Protein AF-A0A1G9VWM7-F1 (afdb_monomer_lite)

Sequence (107 aa):
MCPVNTNRHLREEAESIFSRLGYTVTTDGDEVRAERDWKVVHVTATEELHNPPESASPGAYRCFVTRREHADAVRRRVRKADPEYEWAVIGVDDEADYEVERAPPAI

InterPro domains:
  IPR055540 Protein of unknown function DUF7116 [PF23429] (12-100)

Foldseek 3Di:
DPPDVVLVVLVVLVCVVLVVVVWDWDDDDQWIWTDDPVAIEIEHEDQDPDADDQDDPQAHEYEYGYAQVCQVVVVVRCVVNPHNYFYWYKHDHPPNDIDTDGDDDDD

Radius of gyration: 13.21 Å; chains: 1; bounding box: 27×38×35 Å

Secondary structure (DSSP, 8-state):
-----HHHHHHHHHHHHHHHTTPEEEEETTEEEEEETTEEEEEEE-SS-SS--S---TT-EEEEEEEHHHHHHHHHHHHHH--SSEEEEEEE-SSS-EEEEEPPPP-

pLDDT: mean 77.39, std 14.0, range [35.09, 90.88]

Organism: NCBI:txid996166

Structure (mmCIF, N/CA/C/O backbone):
data_AF-A0A1G9VWM7-F1
#
_entry.id   AF-A0A1G9VWM7-F1
#
loop_
_atom_site.group_PDB
_atom_site.id
_atom_site.type_symbol
_atom_site.label_atom_id
_atom_site.label_alt_id
_atom_site.label_comp_id
_atom_site.label_asym_id
_atom_site.label_entity_id
_atom_site.label_seq_id
_atom_site.pdbx_PDB_ins_code
_atom_site.Cartn_x
_atom_site.Cartn_y
_atom_site.Cartn_z
_atom_site.occupancy
_atom_site.B_iso_or_equiv
_atom_site.auth_seq_id
_atom_site.auth_comp_id
_atom_site.auth_asym_id
_atom_site.auth_atom_id
_atom_site.pdbx_PDB_model_num
ATOM 1 N N . MET A 1 1 ? 5.935 18.451 -23.035 1.00 40.28 1 MET A N 1
ATOM 2 C CA . MET A 1 1 ? 5.398 17.792 -21.830 1.00 40.28 1 MET A CA 1
ATOM 3 C C . MET A 1 1 ? 6.269 18.205 -20.667 1.00 40.28 1 MET A C 1
ATOM 5 O O . MET A 1 1 ? 7.465 17.950 -20.706 1.00 40.28 1 MET A O 1
ATOM 9 N N . CYS A 1 2 ? 5.715 18.944 -19.710 1.00 35.09 2 CYS A N 1
ATOM 10 C CA . CYS A 1 2 ? 6.419 19.228 -18.465 1.00 35.09 2 CYS A CA 1
ATOM 11 C C . CYS A 1 2 ? 6.610 17.892 -17.734 1.00 35.09 2 CYS A C 1
ATOM 13 O O . CYS A 1 2 ? 5.654 17.115 -17.715 1.00 35.09 2 CYS A O 1
ATOM 15 N N . PRO A 1 3 ? 7.786 17.594 -17.159 1.00 40.53 3 PRO A N 1
ATOM 16 C CA . PRO A 1 3 ? 7.910 16.460 -16.265 1.00 40.53 3 PRO A CA 1
ATOM 17 C C . PRO A 1 3 ? 7.081 16.811 -15.032 1.00 40.53 3 PRO A C 1
ATOM 19 O O . PRO A 1 3 ? 7.518 17.545 -14.147 1.00 40.53 3 PRO A O 1
ATOM 22 N N . VAL A 1 4 ? 5.826 16.367 -15.013 1.00 46.41 4 VAL A N 1
ATOM 23 C CA . VAL A 1 4 ? 5.121 16.214 -13.750 1.00 46.41 4 VAL A CA 1
ATOM 24 C C . VAL A 1 4 ? 6.009 15.301 -12.915 1.00 46.41 4 VAL A C 1
ATOM 26 O O . VAL A 1 4 ? 6.511 14.301 -13.423 1.00 46.41 4 VAL A O 1
ATOM 29 N N . ASN A 1 5 ? 6.300 15.681 -11.673 1.00 58.56 5 ASN A N 1
ATOM 30 C CA . ASN A 1 5 ? 6.953 14.768 -10.741 1.00 58.56 5 ASN A CA 1
ATOM 31 C C . ASN A 1 5 ? 6.032 13.548 -10.648 1.00 58.56 5 ASN A C 1
ATOM 33 O O . ASN A 1 5 ? 5.048 13.614 -9.918 1.00 58.56 5 ASN A O 1
ATOM 37 N N . THR A 1 6 ? 6.291 12.473 -11.396 1.00 64.00 6 THR A N 1
ATOM 38 C CA . THR A 1 6 ? 5.378 11.324 -11.484 1.00 64.00 6 THR A CA 1
ATOM 39 C C . THR A 1 6 ? 5.072 10.764 -10.101 1.00 64.00 6 THR A C 1
ATOM 41 O O . THR A 1 6 ? 3.949 10.369 -9.811 1.00 64.00 6 THR A O 1
ATOM 44 N N . ASN A 1 7 ? 6.054 10.825 -9.201 1.00 71.94 7 ASN A N 1
ATOM 45 C CA . ASN A 1 7 ? 5.895 10.421 -7.812 1.00 71.94 7 ASN A CA 1
ATOM 46 C C . ASN A 1 7 ? 4.802 11.228 -7.074 1.00 71.94 7 ASN A C 1
ATOM 48 O O . ASN A 1 7 ? 4.040 10.677 -6.291 1.00 71.94 7 ASN A O 1
ATOM 52 N N . ARG A 1 8 ? 4.642 12.519 -7.394 1.00 76.25 8 ARG A N 1
ATOM 53 C CA . ARG A 1 8 ? 3.553 13.358 -6.871 1.00 76.25 8 ARG A CA 1
ATOM 54 C C . ARG A 1 8 ? 2.185 12.898 -7.369 1.00 76.25 8 ARG A C 1
ATOM 56 O O . ARG A 1 8 ? 1.275 12.798 -6.563 1.00 76.25 8 ARG A O 1
ATOM 63 N N . HIS A 1 9 ? 2.060 12.571 -8.654 1.00 81.19 9 HIS A N 1
ATOM 64 C CA . HIS A 1 9 ? 0.799 12.072 -9.209 1.00 81.19 9 HIS A CA 1
ATOM 65 C C . HIS A 1 9 ? 0.413 10.721 -8.590 1.00 81.19 9 HIS A C 1
ATOM 67 O O . HIS A 1 9 ? -0.708 10.535 -8.135 1.00 81.19 9 HIS A O 1
ATOM 73 N N . LEU A 1 10 ? 1.378 9.803 -8.457 1.00 83.81 10 LEU A N 1
ATOM 74 C CA . LEU A 1 10 ? 1.174 8.525 -7.764 1.00 83.81 10 LEU A CA 1
ATOM 75 C C . LEU A 1 10 ? 0.746 8.712 -6.299 1.00 83.81 10 LEU A C 1
ATOM 77 O O . LEU A 1 10 ? -0.024 7.907 -5.779 1.00 83.81 10 LEU A O 1
ATOM 81 N N . ARG A 1 11 ? 1.229 9.765 -5.628 1.00 83.25 11 ARG A N 1
ATOM 82 C CA . ARG A 1 11 ? 0.795 10.118 -4.270 1.00 83.25 11 ARG A CA 1
ATOM 83 C C . ARG A 1 11 ? -0.631 10.642 -4.236 1.00 83.25 11 ARG A C 1
ATOM 85 O O . ARG A 1 11 ? -1.389 10.189 -3.393 1.00 83.25 11 ARG A O 1
ATOM 92 N N . GLU A 1 12 ? -0.997 11.550 -5.132 1.00 85.19 12 GLU A N 1
ATOM 93 C CA . GLU A 1 12 ? -2.365 12.081 -5.226 1.00 85.19 12 GLU A CA 1
ATOM 94 C C . GLU A 1 12 ? -3.373 10.950 -5.500 1.00 85.19 12 GLU A C 1
ATOM 96 O O . GLU A 1 12 ? -4.409 10.852 -4.837 1.00 85.19 12 GLU A O 1
ATOM 101 N N . GLU A 1 13 ? -3.021 10.018 -6.389 1.00 86.88 13 GLU A N 1
ATOM 102 C CA . GLU A 1 13 ? -3.812 8.812 -6.643 1.00 86.88 13 GLU A CA 1
ATOM 103 C C . GLU A 1 13 ? -3.896 7.907 -5.409 1.00 86.88 13 GLU A C 1
ATOM 105 O O . GLU A 1 13 ? -4.976 7.432 -5.050 1.00 86.88 13 GLU A O 1
ATOM 110 N N . ALA A 1 14 ? -2.783 7.706 -4.700 1.00 86.06 14 ALA A N 1
ATOM 111 C CA . ALA A 1 14 ? -2.782 6.957 -3.451 1.00 86.06 14 ALA A CA 1
ATOM 112 C C . ALA A 1 14 ? -3.694 7.604 -2.396 1.00 86.06 14 ALA A C 1
ATOM 114 O O . ALA A 1 14 ? -4.540 6.926 -1.811 1.00 86.06 14 ALA A O 1
ATOM 115 N N . GLU A 1 15 ? -3.566 8.913 -2.177 1.00 87.31 15 GLU A N 1
ATOM 116 C CA . GLU A 1 15 ? -4.409 9.686 -1.262 1.00 87.31 15 GLU A CA 1
ATOM 117 C C . GLU A 1 15 ? -5.891 9.525 -1.626 1.00 87.31 15 GLU A C 1
ATOM 119 O O . GLU A 1 15 ? -6.712 9.235 -0.752 1.00 87.31 15 GLU A O 1
ATOM 124 N N . SER A 1 16 ? -6.230 9.613 -2.915 1.00 87.25 16 SER A N 1
ATOM 125 C CA . SER A 1 16 ? -7.586 9.421 -3.438 1.00 87.25 16 SER A CA 1
ATOM 126 C C . SER A 1 16 ? -8.125 8.010 -3.169 1.00 87.25 16 SER A C 1
ATOM 128 O O . SER A 1 16 ? -9.232 7.858 -2.641 1.00 87.25 16 SER A O 1
ATOM 130 N N . ILE A 1 17 ? -7.343 6.967 -3.461 1.00 87.44 17 ILE A N 1
ATOM 131 C CA . ILE A 1 17 ? -7.725 5.565 -3.234 1.00 87.44 17 ILE A CA 1
ATOM 132 C C . ILE A 1 17 ? -7.971 5.307 -1.745 1.00 87.44 17 ILE A C 1
ATOM 134 O O . ILE A 1 17 ? -9.036 4.811 -1.373 1.00 87.44 17 ILE A O 1
ATOM 138 N N . PHE A 1 18 ? -7.030 5.672 -0.874 1.00 88.31 18 PHE A N 1
ATOM 139 C CA . PHE A 1 18 ? -7.163 5.431 0.565 1.00 88.31 18 PHE A CA 1
ATOM 140 C C . PHE A 1 18 ? -8.285 6.264 1.195 1.00 88.31 18 PHE A C 1
ATOM 142 O O . PHE A 1 18 ? -9.049 5.728 2.003 1.00 88.31 18 PHE A O 1
ATOM 149 N N . SER A 1 19 ? -8.472 7.514 0.764 1.00 86.88 19 SER A N 1
ATOM 150 C CA . SER A 1 19 ? -9.611 8.337 1.197 1.00 86.88 19 SER A CA 1
ATOM 151 C C . SER A 1 19 ? -10.948 7.706 0.796 1.00 86.88 19 SER A C 1
ATOM 153 O O . SER A 1 19 ? -11.862 7.618 1.616 1.00 86.88 19 SER A O 1
ATOM 155 N N . ARG A 1 20 ? -11.065 7.184 -0.436 1.00 86.25 20 ARG A N 1
ATOM 156 C CA . ARG A 1 20 ? -12.268 6.464 -0.910 1.00 86.25 20 ARG A CA 1
ATOM 157 C C . ARG A 1 20 ? -12.529 5.175 -0.131 1.00 86.25 20 ARG A C 1
ATOM 159 O O . ARG A 1 20 ? -13.683 4.799 0.057 1.00 86.25 20 ARG A O 1
ATOM 166 N N . LEU A 1 21 ? -11.476 4.511 0.342 1.00 86.81 21 LEU A N 1
ATOM 167 C CA . LEU A 1 21 ? -11.567 3.323 1.196 1.00 86.81 21 LEU A CA 1
ATOM 168 C C . LEU A 1 21 ? -11.892 3.655 2.668 1.00 86.81 21 LEU A C 1
ATOM 170 O O . LEU A 1 21 ? -12.044 2.736 3.479 1.00 86.81 21 LEU A O 1
ATOM 174 N N . GLY A 1 22 ? -12.020 4.940 3.017 1.00 87.00 22 GLY A N 1
ATOM 175 C CA . GLY A 1 22 ? -12.368 5.406 4.359 1.00 87.00 22 GLY A CA 1
ATOM 176 C C . GLY A 1 22 ? -11.187 5.458 5.328 1.00 87.00 22 GLY A C 1
ATOM 177 O O . GLY A 1 22 ? -11.389 5.308 6.533 1.00 87.00 22 GLY A O 1
ATOM 178 N N . TYR A 1 23 ? -9.966 5.614 4.815 1.00 89.12 23 TYR A N 1
ATOM 179 C CA . TYR A 1 23 ? -8.786 5.895 5.630 1.00 89.12 23 TYR A CA 1
ATOM 180 C C . TYR A 1 23 ? -8.582 7.403 5.774 1.00 89.12 23 TYR A C 1
ATOM 182 O O . TYR A 1 23 ? -8.802 8.167 4.833 1.00 89.12 23 TYR A O 1
ATOM 190 N N . THR A 1 24 ? -8.090 7.818 6.936 1.00 89.62 24 THR A N 1
ATOM 191 C CA . THR A 1 24 ? -7.528 9.152 7.138 1.00 89.62 24 THR A CA 1
ATOM 192 C C . THR A 1 24 ? -6.101 9.145 6.618 1.00 89.62 24 THR A C 1
ATOM 194 O O . THR A 1 24 ? -5.257 8.411 7.132 1.00 89.62 24 THR A O 1
ATOM 197 N N . VAL A 1 25 ? -5.831 9.935 5.582 1.00 89.00 25 VAL A N 1
ATOM 198 C CA . VAL A 1 25 ? -4.507 9.998 4.963 1.00 89.00 25 VAL A CA 1
ATOM 199 C C . VAL A 1 25 ? -3.734 11.196 5.504 1.00 89.00 25 VAL A C 1
ATOM 201 O O . VAL A 1 25 ? -4.245 12.313 5.550 1.00 89.00 25 VAL A O 1
ATOM 204 N N . THR A 1 26 ? -2.500 10.952 5.926 1.00 85.88 26 THR A N 1
ATOM 205 C CA . THR A 1 26 ? -1.526 11.972 6.317 1.00 85.88 26 THR A CA 1
ATOM 206 C C . THR A 1 26 ? -0.279 11.810 5.468 1.00 85.88 26 THR A C 1
ATOM 208 O O . THR A 1 26 ? 0.139 10.691 5.173 1.00 85.88 26 THR A O 1
ATOM 211 N N . THR A 1 27 ? 0.311 12.926 5.063 1.00 78.25 27 THR A N 1
ATOM 212 C CA . THR A 1 27 ? 1.445 12.926 4.144 1.00 78.25 27 THR A CA 1
ATOM 213 C C . THR A 1 27 ? 2.597 13.677 4.796 1.00 78.25 27 THR A C 1
ATOM 215 O O . THR A 1 27 ? 2.458 14.859 5.111 1.00 78.25 27 THR A O 1
ATOM 218 N N . ASP A 1 28 ? 3.718 12.989 5.011 1.00 70.56 28 ASP A N 1
ATOM 219 C CA . ASP A 1 28 ? 4.938 13.541 5.607 1.00 70.56 28 ASP A CA 1
ATOM 220 C C . ASP A 1 28 ? 6.103 13.354 4.629 1.00 70.56 28 ASP A C 1
ATOM 222 O O . ASP A 1 28 ? 6.549 12.240 4.354 1.00 70.56 28 ASP A O 1
ATOM 226 N N . GLY A 1 29 ? 6.559 14.454 4.025 1.00 70.00 29 GLY A N 1
ATOM 227 C CA . GLY A 1 29 ? 7.599 14.400 2.997 1.00 70.00 29 GLY A CA 1
ATOM 228 C C . GLY A 1 29 ? 7.173 13.548 1.797 1.00 70.00 29 GLY A C 1
ATOM 229 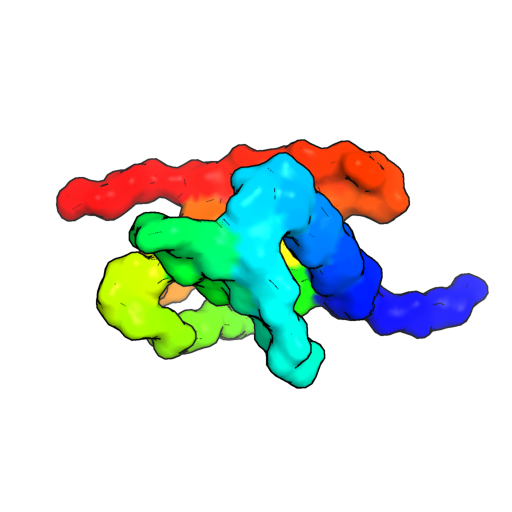O O . GLY A 1 29 ? 6.242 13.933 1.085 1.00 70.00 29 GLY A O 1
ATOM 230 N N . ASP A 1 30 ? 7.868 12.429 1.574 1.00 64.31 30 ASP A N 1
ATOM 231 C CA . ASP A 1 30 ? 7.615 11.431 0.520 1.00 64.31 30 ASP A CA 1
ATOM 232 C C . ASP A 1 30 ? 6.852 10.190 1.007 1.00 64.31 30 ASP A C 1
ATOM 234 O O . ASP A 1 30 ? 6.474 9.340 0.197 1.00 64.31 30 ASP A O 1
ATOM 238 N N . GLU A 1 31 ? 6.587 10.083 2.309 1.00 66.88 31 GLU A N 1
ATOM 239 C CA . GLU A 1 31 ? 5.811 8.986 2.874 1.00 66.88 31 GLU A CA 1
ATOM 240 C C . GLU A 1 31 ? 4.344 9.388 3.044 1.00 66.88 31 GLU A C 1
ATOM 242 O O . GLU A 1 31 ? 4.003 10.455 3.559 1.00 66.88 31 GLU A O 1
ATOM 247 N N . VAL A 1 32 ? 3.454 8.498 2.609 1.00 83.19 32 VAL A N 1
ATOM 248 C CA . VAL A 1 32 ? 2.011 8.633 2.803 1.00 83.19 32 VAL A CA 1
ATOM 249 C C . VAL A 1 32 ? 1.588 7.611 3.853 1.00 83.19 32 VAL A C 1
ATOM 251 O O . VAL A 1 32 ? 2.011 6.455 3.822 1.00 83.19 32 VAL A O 1
ATOM 254 N N . ARG A 1 33 ? 0.759 8.018 4.808 1.00 86.56 33 ARG A N 1
ATOM 255 C CA . ARG A 1 33 ? 0.280 7.169 5.897 1.00 86.56 33 ARG A CA 1
ATOM 256 C C . ARG A 1 33 ? -1.238 7.185 5.923 1.00 86.56 33 ARG A C 1
ATOM 258 O O . ARG A 1 33 ? -1.849 8.232 6.108 1.00 86.56 33 ARG A O 1
ATOM 265 N N . ALA A 1 34 ? -1.840 6.020 5.724 1.00 87.62 34 ALA A N 1
ATOM 266 C CA . ALA A 1 34 ? -3.283 5.844 5.728 1.00 87.62 34 ALA A CA 1
ATOM 267 C C . ALA A 1 34 ? -3.705 5.117 7.008 1.00 87.62 34 ALA A C 1
ATOM 269 O O . ALA A 1 34 ? -3.343 3.960 7.232 1.00 87.62 34 ALA A O 1
ATOM 270 N N . GLU A 1 35 ? -4.481 5.787 7.849 1.00 84.62 35 GLU A N 1
ATOM 271 C CA . GLU A 1 35 ? -4.896 5.295 9.160 1.00 84.62 35 GLU A CA 1
ATOM 272 C C . GLU A 1 35 ? -6.399 5.027 9.200 1.00 84.62 35 GLU A C 1
ATOM 274 O O . GLU A 1 35 ? -7.215 5.799 8.696 1.00 84.62 35 GLU A O 1
ATOM 279 N N . ARG A 1 36 ? -6.777 3.908 9.809 1.00 83.81 36 ARG A N 1
ATOM 280 C CA . ARG A 1 36 ? -8.159 3.551 10.127 1.00 83.81 36 ARG A CA 1
ATOM 281 C C . ARG A 1 36 ? -8.168 2.876 11.493 1.00 83.81 36 ARG A C 1
ATOM 283 O O . ARG A 1 36 ? -7.163 2.282 11.864 1.00 83.81 36 ARG A O 1
ATOM 290 N N . ASP A 1 37 ? -9.298 2.908 12.201 1.00 75.06 37 ASP A N 1
ATOM 291 C CA . ASP A 1 37 ? -9.441 2.510 13.620 1.00 75.06 37 ASP A CA 1
ATOM 292 C C . ASP A 1 37 ? -8.748 1.202 14.055 1.00 75.06 37 ASP A C 1
ATOM 294 O O . ASP A 1 37 ? -8.458 1.011 15.229 1.00 75.06 37 ASP A O 1
ATOM 298 N N . TRP A 1 38 ? -8.478 0.282 13.133 1.00 72.50 38 TRP A N 1
ATOM 299 C CA . TRP A 1 38 ? -7.869 -1.017 13.406 1.00 72.50 38 TRP A CA 1
ATOM 300 C C . TRP A 1 38 ? -6.519 -1.234 12.699 1.00 72.50 38 TRP A C 1
ATOM 302 O O . TRP A 1 38 ? -5.870 -2.242 12.977 1.00 72.50 38 TRP A O 1
ATOM 312 N N . LYS A 1 39 ? -6.088 -0.346 11.783 1.00 81.81 39 LYS A N 1
ATOM 313 C CA . LYS A 1 39 ? -4.882 -0.522 10.950 1.00 81.81 39 LYS A CA 1
ATOM 314 C C . LYS A 1 39 ? -4.248 0.786 10.481 1.00 81.81 39 LYS A C 1
ATOM 316 O O . LYS A 1 39 ? -4.932 1.688 10.005 1.00 81.81 39 LYS A O 1
ATOM 321 N N . VAL A 1 40 ? -2.917 0.797 10.475 1.00 85.25 40 VAL A N 1
ATOM 322 C CA . VAL A 1 40 ? -2.088 1.812 9.813 1.00 85.25 40 VAL A CA 1
ATOM 323 C C . VAL A 1 40 ? -1.414 1.178 8.599 1.00 85.25 40 VAL A C 1
ATOM 325 O O . VAL A 1 40 ? -0.754 0.144 8.724 1.00 85.25 40 VAL A O 1
ATOM 328 N N . VAL A 1 41 ? -1.587 1.793 7.430 1.00 87.44 41 VAL A N 1
ATOM 329 C CA . VAL A 1 41 ? -0.952 1.395 6.172 1.00 87.44 41 VAL A CA 1
ATOM 330 C C . VAL A 1 41 ? 0.084 2.447 5.788 1.00 87.44 41 VAL A C 1
ATOM 332 O O . VAL A 1 41 ? -0.244 3.615 5.583 1.00 87.44 41 VAL A O 1
ATOM 335 N N . HIS A 1 42 ? 1.340 2.029 5.680 1.00 87.88 42 HIS A N 1
ATOM 336 C CA . HIS A 1 42 ? 2.421 2.839 5.133 1.00 87.88 42 HIS A CA 1
ATOM 337 C C . HIS A 1 42 ? 2.379 2.753 3.614 1.00 87.88 42 HIS A C 1
ATOM 339 O O . HIS A 1 42 ? 2.406 1.662 3.051 1.00 87.88 42 HIS A O 1
ATOM 345 N N . VAL A 1 43 ? 2.314 3.884 2.935 1.00 87.81 43 VAL A N 1
ATOM 346 C CA . VAL A 1 43 ? 2.140 3.946 1.490 1.00 87.81 43 VAL A CA 1
ATOM 347 C C . VAL A 1 43 ? 3.396 4.527 0.856 1.00 87.81 43 VAL A C 1
ATOM 349 O O . VAL A 1 43 ? 3.873 5.598 1.230 1.00 87.81 43 VAL A O 1
ATOM 352 N N . THR A 1 44 ? 3.946 3.789 -0.103 1.00 87.44 44 THR A N 1
ATOM 353 C CA . THR A 1 44 ? 5.140 4.163 -0.858 1.00 87.44 44 THR A CA 1
ATOM 354 C C . THR A 1 44 ? 4.752 4.328 -2.319 1.00 87.44 44 THR A C 1
ATOM 356 O O . THR A 1 44 ? 4.496 3.343 -3.012 1.00 87.44 44 THR A O 1
ATOM 359 N N . ALA A 1 45 ? 4.707 5.574 -2.782 1.00 86.25 45 ALA A N 1
ATOM 360 C CA . ALA A 1 45 ? 4.520 5.898 -4.188 1.00 86.25 45 ALA A CA 1
ATOM 361 C C . ALA A 1 45 ? 5.876 5.850 -4.906 1.00 86.25 45 ALA A C 1
ATOM 363 O O . ALA A 1 45 ? 6.816 6.548 -4.524 1.00 86.25 45 ALA A O 1
ATOM 364 N N . THR A 1 46 ? 6.023 4.999 -5.920 1.00 82.88 46 THR A N 1
ATOM 365 C CA . THR A 1 46 ? 7.264 4.949 -6.706 1.00 82.88 46 THR A CA 1
ATOM 366 C C . THR A 1 46 ? 7.042 4.420 -8.117 1.00 82.88 46 THR A C 1
ATOM 368 O O . THR A 1 46 ? 6.267 3.491 -8.330 1.00 82.88 46 THR A O 1
ATOM 371 N N . GLU A 1 47 ? 7.755 4.985 -9.091 1.00 78.19 47 GLU A N 1
ATOM 372 C CA . GLU A 1 47 ? 7.830 4.423 -10.445 1.00 78.19 47 GLU A CA 1
ATOM 373 C C . GLU A 1 47 ? 8.732 3.192 -10.484 1.00 78.19 47 GLU A C 1
ATOM 375 O O . GLU A 1 47 ? 8.428 2.232 -11.183 1.00 78.19 47 GLU A O 1
ATOM 380 N N . GLU A 1 48 ? 9.818 3.196 -9.714 1.00 75.94 48 GLU A N 1
ATOM 381 C CA . GLU A 1 48 ? 10.774 2.100 -9.672 1.00 75.94 48 GLU A CA 1
ATOM 382 C C . GLU A 1 48 ? 11.107 1.760 -8.221 1.00 75.94 48 GLU A C 1
ATOM 384 O O . GLU A 1 48 ? 11.549 2.599 -7.432 1.00 75.94 48 GLU A O 1
ATOM 389 N N . LEU A 1 49 ? 10.875 0.504 -7.842 1.00 78.94 49 LEU A N 1
ATOM 390 C CA . LEU A 1 49 ? 11.282 0.012 -6.537 1.00 78.94 49 LEU A CA 1
ATOM 391 C C . LEU A 1 49 ? 12.667 -0.619 -6.658 1.00 78.94 49 LEU A C 1
ATOM 393 O O . LEU A 1 49 ? 12.808 -1.742 -7.147 1.00 78.94 49 LEU A O 1
ATOM 397 N N . HIS A 1 50 ? 13.689 0.089 -6.175 1.00 74.81 50 HIS A N 1
ATOM 398 C CA . HIS A 1 50 ? 15.001 -0.512 -5.977 1.00 74.81 50 HIS A CA 1
ATOM 399 C C . HIS A 1 50 ? 14.933 -1.445 -4.773 1.00 74.81 50 HIS A C 1
ATOM 401 O O . HIS A 1 50 ? 14.671 -2.620 -4.959 1.00 74.81 50 HIS A O 1
ATOM 407 N N . ASN A 1 51 ? 15.077 -0.982 -3.537 1.00 76.19 51 ASN A N 1
ATOM 408 C CA . ASN A 1 51 ? 14.928 -1.868 -2.381 1.00 76.19 51 ASN A CA 1
ATOM 409 C C . ASN A 1 51 ? 13.648 -1.526 -1.612 1.00 76.19 51 ASN A C 1
ATOM 411 O O . ASN A 1 51 ? 13.416 -0.345 -1.348 1.00 76.19 51 ASN A O 1
ATOM 415 N N . PRO A 1 52 ? 12.809 -2.523 -1.272 1.00 78.50 52 PRO A N 1
ATOM 416 C CA . PRO A 1 52 ? 11.711 -2.290 -0.351 1.00 78.50 52 PRO A CA 1
ATOM 417 C C . PRO A 1 52 ? 12.280 -1.829 0.997 1.00 78.50 52 PRO A C 1
ATOM 419 O O . PRO A 1 52 ? 13.330 -2.328 1.407 1.00 78.50 52 PRO A O 1
ATOM 422 N N . PRO A 1 53 ? 11.632 -0.873 1.678 1.00 76.31 53 PRO A N 1
ATOM 423 C CA . PRO A 1 53 ? 12.125 -0.394 2.961 1.00 76.31 53 PRO A CA 1
ATOM 424 C C . PRO A 1 53 ? 12.151 -1.537 3.979 1.00 76.31 53 PRO A C 1
ATOM 426 O O . PRO A 1 53 ? 11.196 -2.309 4.051 1.00 76.31 53 PRO A O 1
ATOM 429 N N . GLU A 1 54 ? 13.217 -1.629 4.773 1.00 67.44 54 GLU A N 1
ATOM 430 C CA . GLU A 1 54 ? 13.387 -2.696 5.773 1.00 67.44 54 GLU A CA 1
ATOM 431 C C . GLU A 1 54 ? 12.461 -2.516 6.982 1.00 67.44 54 GLU A C 1
ATOM 433 O O . GLU A 1 54 ? 12.051 -3.489 7.603 1.00 67.44 54 GLU A O 1
ATOM 438 N N . SER A 1 55 ? 12.095 -1.272 7.305 1.00 58.31 55 SER A N 1
ATOM 439 C CA . SER A 1 55 ? 11.339 -0.959 8.515 1.00 58.31 55 SER A CA 1
ATOM 440 C C . SER A 1 55 ? 9.877 -0.652 8.211 1.00 58.31 55 SER A C 1
ATOM 442 O O . SER A 1 55 ? 9.524 0.381 7.633 1.00 58.31 55 SER A O 1
ATOM 444 N N . ALA A 1 56 ? 9.023 -1.560 8.656 1.00 57.69 56 ALA A N 1
ATOM 445 C CA . ALA A 1 56 ? 7.727 -1.237 9.217 1.00 57.69 56 ALA A CA 1
ATOM 446 C C . ALA A 1 56 ? 7.646 -2.037 10.529 1.00 57.69 56 ALA A C 1
ATOM 448 O O . ALA A 1 56 ? 8.192 -3.138 10.599 1.00 57.69 56 ALA A O 1
ATOM 449 N N . SER A 1 57 ? 7.067 -1.486 11.600 1.00 57.12 57 SER A N 1
ATOM 450 C CA . SER A 1 57 ? 6.946 -2.224 12.868 1.00 57.12 57 SER A CA 1
ATOM 451 C C . SER A 1 57 ? 6.327 -3.613 12.626 1.00 57.12 57 SER A C 1
ATOM 453 O O . SER A 1 57 ? 5.474 -3.722 11.747 1.00 57.12 57 SER A O 1
ATOM 455 N N . PRO A 1 58 ? 6.706 -4.670 13.367 1.00 55.59 58 PRO A N 1
ATOM 456 C CA . PRO A 1 58 ? 6.109 -5.995 13.193 1.00 55.59 58 PRO A CA 1
ATOM 457 C C . PRO A 1 58 ? 4.572 -5.916 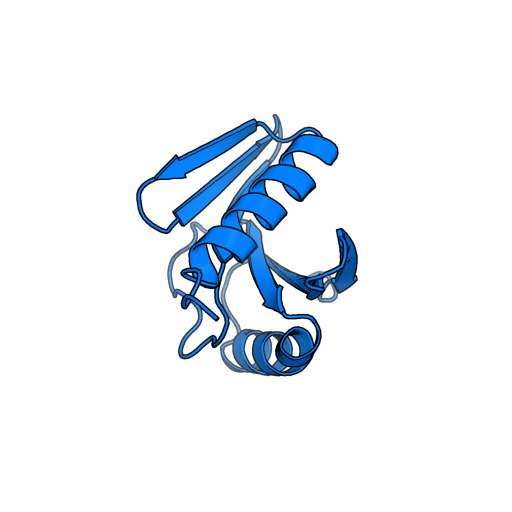13.199 1.00 55.59 58 PRO A C 1
ATOM 459 O O . PRO A 1 58 ? 3.992 -5.312 14.102 1.00 55.59 58 PRO A O 1
ATOM 462 N N . GLY A 1 59 ? 3.917 -6.471 12.172 1.00 61.50 59 GLY A N 1
ATOM 463 C CA . GLY A 1 59 ? 2.461 -6.359 11.975 1.00 61.50 59 GLY A CA 1
ATOM 464 C C . GLY A 1 59 ? 1.981 -5.087 11.255 1.00 61.50 59 GLY A C 1
ATOM 465 O O . GLY A 1 59 ? 0.776 -4.851 11.160 1.00 61.50 59 GLY A O 1
ATOM 466 N N . ALA A 1 60 ? 2.893 -4.258 10.745 1.00 76.44 60 ALA A N 1
ATOM 467 C CA . ALA A 1 60 ? 2.551 -3.127 9.895 1.00 76.44 60 ALA A CA 1
ATOM 468 C C . ALA A 1 60 ? 2.120 -3.577 8.492 1.00 76.44 60 ALA A C 1
ATOM 470 O O . ALA A 1 60 ? 2.567 -4.598 7.968 1.00 76.44 60 ALA A O 1
ATOM 471 N N . TYR A 1 61 ? 1.268 -2.763 7.872 1.00 86.19 61 TYR A N 1
ATOM 472 C CA . TYR A 1 61 ? 0.814 -2.945 6.499 1.00 86.19 61 TYR A CA 1
ATOM 473 C C . TYR A 1 61 ? 1.537 -1.954 5.599 1.00 86.19 61 TYR A C 1
ATOM 475 O O . TYR A 1 61 ? 1.575 -0.761 5.911 1.00 86.19 61 TYR A O 1
ATOM 483 N N . ARG A 1 62 ? 2.077 -2.412 4.469 1.00 88.12 62 ARG A N 1
ATOM 484 C CA . ARG A 1 62 ? 2.702 -1.539 3.471 1.00 88.12 62 ARG A CA 1
ATOM 485 C C . ARG A 1 62 ? 2.034 -1.672 2.109 1.00 88.12 62 ARG A C 1
ATOM 487 O O . ARG A 1 62 ? 1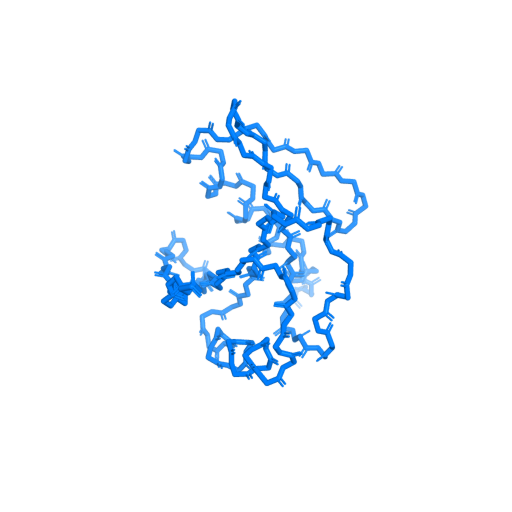.789 -2.767 1.620 1.00 88.12 62 ARG A O 1
ATOM 494 N N . CYS A 1 63 ? 1.733 -0.550 1.477 1.00 89.69 63 CYS A N 1
ATOM 495 C CA . CYS A 1 63 ? 1.173 -0.515 0.137 1.00 89.69 63 CYS A CA 1
ATOM 496 C C . CYS A 1 63 ? 2.129 0.213 -0.800 1.00 89.69 63 CYS A C 1
ATOM 498 O O . CYS A 1 63 ? 2.515 1.349 -0.535 1.00 89.69 63 CYS A O 1
ATOM 500 N N . PHE A 1 64 ? 2.494 -0.428 -1.903 1.00 89.62 64 PHE A N 1
ATOM 501 C CA . PHE A 1 64 ? 3.289 0.192 -2.954 1.00 89.62 64 PHE A CA 1
ATOM 502 C C . PHE A 1 64 ? 2.355 0.652 -4.064 1.00 89.62 64 PHE A C 1
ATOM 504 O O . PHE A 1 64 ? 1.657 -0.168 -4.656 1.00 89.62 64 PHE A O 1
ATOM 511 N N . VAL A 1 65 ? 2.324 1.953 -4.332 1.00 88.62 65 VAL A N 1
ATOM 512 C CA . VAL A 1 65 ? 1.537 2.527 -5.426 1.00 88.62 65 VAL A CA 1
ATOM 513 C C . VAL A 1 65 ? 2.495 2.870 -6.554 1.00 88.62 65 VAL A C 1
ATOM 515 O O . VAL A 1 65 ? 3.488 3.572 -6.358 1.00 88.62 65 VAL A O 1
ATOM 518 N N . THR A 1 66 ? 2.231 2.320 -7.728 1.00 88.62 66 THR A N 1
ATOM 519 C CA . THR A 1 66 ? 3.092 2.451 -8.901 1.00 88.62 66 THR A CA 1
ATOM 520 C C . THR A 1 66 ? 2.246 2.486 -10.165 1.00 88.62 66 THR A C 1
ATOM 522 O O . THR A 1 66 ? 1.035 2.270 -10.109 1.00 88.62 66 THR A O 1
ATOM 525 N N . ARG A 1 67 ? 2.871 2.751 -11.311 1.00 87.00 67 ARG A N 1
ATOM 526 C CA . ARG A 1 67 ? 2.176 2.647 -12.593 1.00 87.00 67 ARG A CA 1
ATOM 527 C C . ARG A 1 67 ? 1.810 1.202 -12.895 1.00 87.00 67 ARG A C 1
ATOM 529 O O . ARG A 1 67 ? 2.552 0.286 -12.526 1.00 87.00 67 ARG A O 1
ATOM 536 N N . ARG A 1 68 ? 0.690 0.978 -13.577 1.00 87.19 68 ARG A N 1
ATOM 537 C CA . ARG A 1 68 ? 0.209 -0.376 -13.877 1.00 87.19 68 ARG A CA 1
ATOM 538 C C . ARG A 1 68 ? 1.241 -1.222 -14.605 1.00 87.19 68 ARG A C 1
ATOM 540 O O . ARG A 1 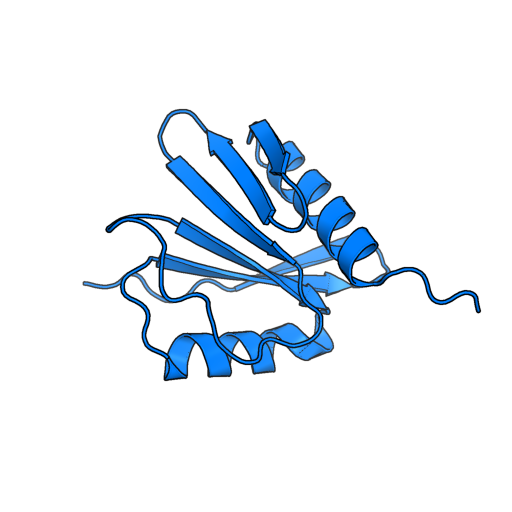68 ? 1.448 -2.370 -14.218 1.00 87.19 68 ARG A O 1
ATOM 547 N N . GLU A 1 69 ? 1.963 -0.652 -15.566 1.00 86.00 69 GLU A N 1
ATOM 548 C CA . GLU A 1 69 ? 3.025 -1.358 -16.289 1.00 86.00 69 GLU A CA 1
ATOM 549 C C . GLU A 1 69 ? 4.185 -1.821 -15.384 1.00 86.00 69 GLU A C 1
ATOM 551 O O . GLU A 1 69 ? 4.913 -2.754 -15.727 1.00 86.00 69 GLU A O 1
ATOM 556 N N . HIS A 1 70 ? 4.359 -1.202 -14.213 1.00 87.94 70 HIS A N 1
ATOM 557 C CA . HIS A 1 70 ? 5.442 -1.490 -13.270 1.00 87.94 70 HIS A CA 1
ATOM 558 C C . HIS A 1 70 ? 5.000 -2.333 -12.067 1.00 87.94 70 HIS A C 1
ATOM 560 O O . HIS A 1 70 ? 5.859 -2.877 -11.364 1.00 87.94 70 HIS A O 1
ATOM 566 N N . ALA A 1 71 ? 3.693 -2.505 -11.842 1.00 89.44 71 ALA A N 1
ATOM 567 C CA . ALA A 1 71 ? 3.143 -3.241 -10.699 1.00 89.44 71 ALA A CA 1
ATOM 568 C C . ALA A 1 71 ? 3.745 -4.648 -10.564 1.00 89.44 71 ALA A C 1
ATOM 570 O O . ALA A 1 71 ? 4.177 -5.057 -9.484 1.00 89.44 71 ALA A O 1
ATOM 571 N N . ASP A 1 72 ? 3.887 -5.347 -11.686 1.00 89.56 72 ASP A N 1
ATOM 572 C CA . ASP A 1 72 ? 4.459 -6.689 -11.749 1.00 89.56 72 ASP A CA 1
ATOM 573 C C . ASP A 1 72 ? 5.946 -6.729 -11.363 1.00 89.56 72 ASP A C 1
ATOM 575 O O . ASP A 1 72 ? 6.414 -7.640 -10.669 1.00 89.56 72 ASP A O 1
ATOM 579 N N . ALA A 1 73 ? 6.715 -5.725 -11.790 1.00 90.06 73 ALA A N 1
ATOM 580 C CA . ALA A 1 73 ? 8.126 -5.607 -11.441 1.00 90.06 73 ALA A CA 1
ATOM 581 C C . ALA A 1 73 ? 8.300 -5.316 -9.944 1.00 90.06 73 ALA A C 1
ATOM 583 O O . ALA A 1 73 ? 9.106 -5.978 -9.279 1.00 90.06 73 ALA A O 1
ATOM 584 N N . VAL A 1 74 ? 7.497 -4.395 -9.406 1.00 90.06 74 VAL A N 1
ATOM 585 C CA . VAL A 1 74 ? 7.470 -4.056 -7.978 1.00 90.06 74 VAL A CA 1
ATOM 586 C C . VAL A 1 74 ? 7.087 -5.280 -7.149 1.00 90.06 74 VAL A C 1
ATOM 588 O O . VAL A 1 74 ? 7.827 -5.653 -6.238 1.00 90.06 74 VAL A O 1
ATOM 591 N N . ARG A 1 75 ? 6.011 -5.986 -7.512 1.00 89.94 75 ARG A N 1
ATOM 592 C CA . ARG A 1 75 ? 5.565 -7.218 -6.843 1.00 89.94 75 ARG A CA 1
ATOM 593 C C . ARG A 1 75 ? 6.674 -8.265 -6.773 1.00 89.94 75 ARG A C 1
ATOM 595 O O . ARG A 1 75 ? 6.935 -8.816 -5.702 1.00 89.94 75 ARG A O 1
ATOM 602 N N . ARG A 1 76 ? 7.358 -8.539 -7.891 1.00 90.88 76 ARG A N 1
ATOM 603 C CA . ARG A 1 76 ? 8.491 -9.484 -7.916 1.00 90.88 76 ARG A CA 1
ATOM 604 C C . ARG A 1 76 ? 9.624 -9.036 -6.996 1.00 90.88 76 ARG A C 1
ATOM 606 O O . ARG A 1 76 ? 10.236 -9.878 -6.341 1.00 90.88 76 ARG A O 1
ATOM 613 N N . ARG A 1 77 ? 9.906 -7.732 -6.938 1.00 90.12 77 ARG A N 1
ATOM 614 C CA . ARG A 1 77 ? 10.981 -7.168 -6.114 1.00 90.12 77 ARG A CA 1
ATOM 615 C C . ARG A 1 77 ? 10.684 -7.281 -4.624 1.00 90.12 77 ARG A C 1
ATOM 617 O O . ARG A 1 77 ? 11.549 -7.758 -3.895 1.00 90.12 77 ARG A O 1
ATOM 624 N N . VAL A 1 78 ? 9.479 -6.902 -4.195 1.00 89.69 78 VAL A N 1
ATOM 625 C CA . VAL A 1 78 ? 9.050 -7.015 -2.791 1.00 89.69 78 VAL A CA 1
ATOM 626 C C . VAL A 1 78 ? 9.045 -8.478 -2.364 1.00 89.69 78 VAL A C 1
ATOM 628 O O . VAL A 1 78 ? 9.644 -8.824 -1.354 1.00 89.69 78 VAL A O 1
ATOM 631 N N . ARG A 1 79 ? 8.479 -9.367 -3.189 1.00 89.38 79 ARG A N 1
ATOM 632 C CA . ARG A 1 79 ? 8.462 -10.808 -2.906 1.00 89.38 79 ARG A CA 1
ATOM 633 C C . ARG A 1 79 ? 9.860 -11.408 -2.773 1.00 89.38 79 ARG A C 1
ATOM 635 O O . ARG A 1 79 ? 10.064 -12.282 -1.946 1.00 89.38 79 ARG A O 1
ATOM 642 N N . LYS A 1 80 ? 10.815 -10.963 -3.593 1.00 90.00 80 LYS A N 1
ATOM 643 C CA . LYS A 1 80 ? 12.208 -11.425 -3.519 1.00 9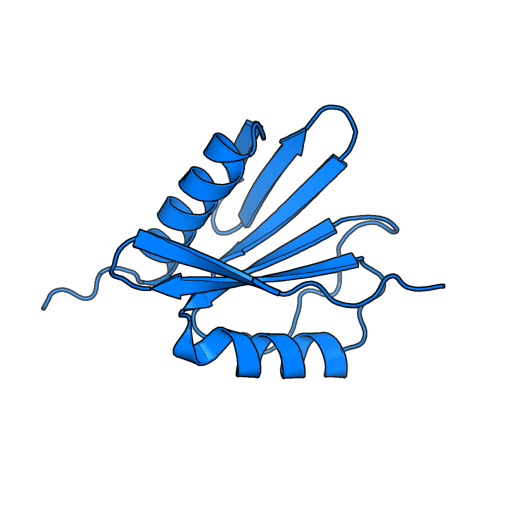0.00 80 LYS A CA 1
ATOM 644 C C . LYS A 1 80 ? 12.916 -10.944 -2.249 1.00 90.00 80 LYS A C 1
ATOM 646 O O . LYS A 1 80 ? 13.832 -11.618 -1.795 1.00 90.00 80 LYS A O 1
ATOM 651 N N . ALA A 1 81 ? 12.542 -9.774 -1.737 1.00 87.81 81 ALA A N 1
ATOM 652 C CA . ALA A 1 81 ? 13.116 -9.227 -0.514 1.00 87.81 81 ALA A CA 1
ATOM 653 C C . ALA A 1 81 ? 12.556 -9.877 0.757 1.00 87.81 81 ALA A C 1
ATOM 655 O O . ALA A 1 81 ? 13.202 -9.769 1.788 1.00 87.81 81 ALA A O 1
ATOM 656 N N . ASP A 1 82 ? 11.394 -10.533 0.659 1.00 86.19 82 ASP A N 1
ATOM 657 C CA . ASP A 1 82 ? 10.739 -11.272 1.745 1.00 86.19 82 ASP A CA 1
ATOM 658 C C . ASP A 1 82 ? 10.642 -10.474 3.065 1.00 86.19 82 ASP A C 1
ATOM 660 O O . ASP A 1 82 ? 11.214 -10.866 4.081 1.00 86.19 82 ASP A O 1
ATOM 664 N N . PRO A 1 83 ? 9.987 -9.296 3.050 1.00 85.25 83 PRO A N 1
ATOM 665 C CA . PRO A 1 83 ? 9.931 -8.438 4.226 1.00 85.25 83 PRO A CA 1
ATOM 666 C C . PRO A 1 83 ? 9.029 -9.008 5.331 1.00 85.25 83 PRO A C 1
ATOM 668 O O . PRO A 1 83 ? 8.015 -9.645 5.056 1.00 85.25 83 PRO A O 1
ATOM 671 N N . GLU A 1 84 ? 9.323 -8.654 6.584 1.00 84.19 84 GLU A N 1
ATOM 672 C CA . GLU A 1 84 ? 8.575 -9.080 7.785 1.00 84.19 84 GLU A CA 1
ATOM 673 C C . GLU A 1 84 ? 7.204 -8.381 7.974 1.00 84.19 84 GLU A C 1
ATOM 675 O O . GLU A 1 84 ? 6.586 -8.476 9.036 1.00 84.19 84 GLU A O 1
ATOM 680 N N . TYR A 1 85 ? 6.715 -7.656 6.965 1.00 84.25 85 TYR A N 1
ATOM 681 C CA . TYR A 1 85 ? 5.439 -6.935 6.989 1.00 84.25 85 TYR A CA 1
ATOM 682 C C . TYR A 1 85 ? 4.482 -7.423 5.900 1.00 84.25 85 TYR A C 1
ATOM 684 O O . TYR A 1 85 ? 4.892 -7.883 4.833 1.00 84.25 85 TYR A O 1
ATOM 692 N N . GLU A 1 86 ? 3.180 -7.260 6.138 1.00 86.75 86 GLU A N 1
ATOM 693 C CA . GLU A 1 86 ? 2.169 -7.532 5.117 1.00 86.75 86 GLU A CA 1
ATOM 694 C C . GLU A 1 86 ? 2.203 -6.442 4.041 1.00 86.75 86 GLU A C 1
ATOM 696 O O . GLU A 1 86 ? 2.259 -5.248 4.353 1.00 86.75 86 GLU A O 1
ATOM 701 N N . TRP A 1 87 ? 2.141 -6.836 2.765 1.00 90.69 87 TRP A N 1
ATOM 702 C CA . TRP A 1 87 ? 2.235 -5.888 1.660 1.00 90.69 87 TRP A CA 1
ATOM 703 C C . TRP A 1 87 ? 1.217 -6.100 0.537 1.00 90.69 87 TRP A C 1
ATOM 705 O O . TRP A 1 87 ? 0.760 -7.210 0.261 1.00 90.69 87 TRP A O 1
ATOM 715 N N . ALA A 1 88 ? 0.893 -5.000 -0.140 1.00 90.62 88 ALA A N 1
ATOM 716 C CA . ALA A 1 88 ? 0.099 -4.963 -1.364 1.00 90.62 88 ALA A CA 1
ATOM 717 C C . ALA A 1 88 ? 0.755 -4.043 -2.404 1.00 90.62 88 ALA A C 1
ATOM 719 O O . ALA A 1 88 ? 1.497 -3.124 -2.047 1.00 90.62 88 ALA A O 1
ATOM 720 N N . VAL A 1 89 ? 0.473 -4.283 -3.686 1.00 90.31 89 VAL A N 1
ATOM 721 C CA . VAL A 1 89 ? 0.890 -3.409 -4.792 1.00 90.31 89 VAL A CA 1
ATOM 722 C C . VAL A 1 89 ? -0.360 -2.947 -5.536 1.00 90.31 89 VAL A C 1
ATOM 724 O O . VAL A 1 89 ? -1.226 -3.761 -5.855 1.00 90.31 89 VAL A O 1
ATOM 727 N N . ILE A 1 90 ? -0.461 -1.645 -5.795 1.00 88.44 90 ILE A N 1
ATOM 728 C CA . ILE A 1 90 ? -1.546 -1.032 -6.562 1.00 88.44 90 ILE A CA 1
ATOM 729 C C . ILE A 1 90 ? -0.948 -0.418 -7.823 1.00 88.44 90 ILE A C 1
ATOM 731 O O . ILE A 1 90 ? -0.070 0.444 -7.740 1.00 88.44 90 ILE A O 1
ATOM 735 N N . GLY A 1 91 ? -1.434 -0.880 -8.973 1.00 88.50 91 GLY A N 1
ATOM 736 C CA . GLY A 1 91 ? -1.104 -0.327 -10.280 1.00 88.50 91 GLY A CA 1
ATOM 737 C C . GLY A 1 91 ? -2.138 0.713 -10.699 1.00 88.50 91 GLY A C 1
ATOM 738 O O . GLY A 1 91 ? -3.287 0.356 -10.976 1.00 88.50 91 GLY A O 1
ATOM 739 N N . VAL A 1 92 ? -1.744 1.980 -10.774 1.00 83.69 92 VAL A N 1
ATOM 740 C CA . VAL A 1 92 ? -2.590 3.064 -11.297 1.00 83.69 92 VAL A CA 1
ATOM 741 C C . VAL A 1 92 ? -2.239 3.344 -12.755 1.00 83.69 92 VAL A C 1
ATOM 743 O O . VAL A 1 92 ? -1.070 3.267 -13.133 1.00 83.69 92 VAL A O 1
ATOM 746 N N . ASP A 1 93 ? -3.250 3.638 -13.564 1.00 78.12 93 ASP A N 1
ATOM 747 C CA . ASP A 1 93 ? -3.061 4.202 -14.900 1.00 78.12 93 ASP A CA 1
ATOM 748 C C . ASP A 1 93 ? -3.185 5.722 -14.796 1.00 78.12 93 ASP A C 1
ATOM 750 O O . ASP A 1 93 ? -3.882 6.233 -13.918 1.00 78.12 93 ASP A O 1
ATOM 754 N N . ASP A 1 94 ? -2.571 6.456 -15.726 1.00 62.84 94 ASP A N 1
ATOM 755 C CA . ASP A 1 94 ? -2.822 7.897 -15.884 1.00 62.84 94 ASP A CA 1
ATOM 756 C C . ASP A 1 94 ? -4.316 8.202 -16.172 1.00 62.84 94 ASP A C 1
ATOM 758 O O . ASP A 1 94 ? -4.769 9.335 -16.020 1.00 62.84 94 ASP A O 1
ATOM 762 N N . GLU A 1 95 ? -5.104 7.180 -16.528 1.00 58.09 95 GLU A N 1
ATOM 763 C CA . GLU A 1 95 ? -6.554 7.216 -16.724 1.00 58.09 95 GLU A CA 1
ATOM 764 C C . GLU A 1 95 ? -7.307 6.515 -15.569 1.00 58.09 95 GLU A C 1
ATOM 766 O O . GLU A 1 95 ? -7.954 5.503 -15.783 1.00 58.09 95 GLU A O 1
ATOM 771 N N . ALA A 1 96 ? -7.206 7.043 -14.342 1.00 54.50 96 ALA A N 1
ATOM 772 C CA . ALA A 1 96 ? -8.135 6.951 -13.188 1.00 54.50 96 ALA A CA 1
ATOM 773 C C . ALA A 1 96 ? -8.776 5.609 -12.722 1.00 54.50 96 ALA A C 1
ATOM 775 O O . ALA A 1 96 ? -9.459 5.608 -11.692 1.00 54.50 96 ALA A O 1
ATOM 776 N N . ASP A 1 97 ? -8.588 4.478 -13.393 1.00 53.06 97 ASP A N 1
ATOM 777 C CA . ASP A 1 97 ? -8.988 3.151 -12.920 1.00 53.06 97 ASP A CA 1
ATOM 778 C C . ASP A 1 97 ? -7.791 2.500 -12.212 1.00 53.06 97 ASP A C 1
ATOM 780 O O . ASP A 1 97 ? -6.655 2.700 -12.631 1.00 53.06 97 ASP A O 1
ATOM 784 N N . TYR A 1 98 ? -7.995 1.757 -11.116 1.00 54.88 98 TYR A N 1
ATOM 785 C CA . TYR A 1 98 ? -6.918 1.100 -10.354 1.00 54.88 98 TYR A CA 1
ATOM 786 C C . TYR A 1 98 ? -7.221 -0.383 -10.106 1.00 54.88 98 TYR A C 1
ATOM 788 O O . TYR A 1 98 ? -8.361 -0.761 -9.840 1.00 54.88 98 TYR A O 1
ATOM 796 N N . GLU A 1 99 ? -6.184 -1.225 -10.149 1.00 53.81 99 GLU A N 1
ATOM 797 C CA . GLU A 1 99 ? -6.260 -2.667 -9.874 1.00 53.81 99 GLU A CA 1
ATOM 798 C C . GLU A 1 99 ? -5.419 -3.012 -8.634 1.00 53.81 99 GLU A C 1
ATOM 800 O O . GLU A 1 99 ? -4.296 -2.524 -8.469 1.00 53.81 99 GLU A O 1
ATOM 805 N N . VAL A 1 100 ? -5.975 -3.827 -7.729 1.00 63.62 100 VAL A N 1
ATOM 806 C CA . VAL A 1 100 ? -5.344 -4.192 -6.449 1.00 63.62 100 VAL A CA 1
ATOM 807 C C . VAL A 1 100 ? -4.971 -5.672 -6.455 1.00 63.62 100 VAL A C 1
ATOM 809 O O . VAL A 1 100 ? -5.846 -6.528 -6.318 1.00 63.62 100 VAL A O 1
ATOM 812 N N . GLU A 1 101 ? -3.672 -5.977 -6.502 1.00 68.06 101 GLU A N 1
ATOM 813 C CA . GLU A 1 101 ? -3.164 -7.333 -6.275 1.00 68.06 101 GLU A CA 1
ATOM 814 C C . GLU A 1 101 ? -2.652 -7.495 -4.837 1.00 68.06 101 GLU A C 1
ATOM 816 O O . GLU A 1 101 ? -1.822 -6.725 -4.345 1.00 68.06 101 GLU A O 1
ATOM 821 N N . ARG A 1 102 ? -3.136 -8.533 -4.144 1.00 66.50 1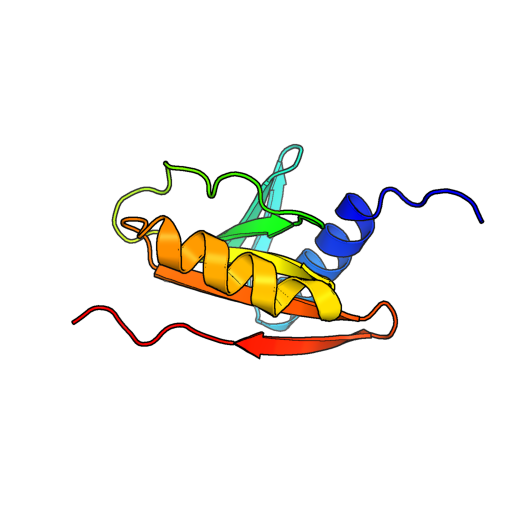02 ARG A N 1
ATOM 822 C CA . ARG A 1 102 ? -2.707 -8.875 -2.779 1.00 66.50 102 ARG A CA 1
ATOM 823 C C . ARG A 1 102 ? -1.883 -10.155 -2.784 1.00 66.50 102 ARG A C 1
ATOM 825 O O . ARG A 1 102 ? -2.224 -11.119 -3.470 1.00 66.50 102 ARG A O 1
ATOM 832 N N . ALA A 1 103 ? -0.816 -10.178 -1.989 1.00 58.50 103 ALA A N 1
ATOM 833 C CA . ALA A 1 103 ? -0.121 -11.419 -1.679 1.00 58.50 103 ALA A CA 1
ATOM 834 C C . ALA A 1 103 ? -1.016 -12.327 -0.806 1.00 58.50 103 ALA A C 1
ATOM 836 O O . ALA A 1 103 ? -1.854 -11.818 -0.054 1.00 58.50 103 ALA A O 1
ATOM 837 N N . PRO A 1 104 ? -0.878 -13.663 -0.906 1.00 55.91 104 PRO A N 1
ATOM 838 C CA . PRO A 1 104 ? -1.578 -14.571 -0.007 1.00 55.91 104 PRO A CA 1
ATOM 839 C C . PRO A 1 104 ? -1.131 -14.335 1.448 1.00 55.91 104 PRO A C 1
ATOM 841 O O . PRO A 1 104 ? 0.037 -14.003 1.662 1.00 55.91 104 PRO A O 1
ATOM 844 N N . PRO A 1 105 ? -2.038 -14.489 2.432 1.00 45.22 105 PRO A N 1
ATOM 845 C CA . PRO A 1 105 ? -1.721 -14.257 3.838 1.00 45.22 105 PRO A CA 1
ATOM 846 C C . PRO A 1 105 ? -0.585 -15.181 4.291 1.00 45.22 105 PRO A C 1
ATOM 848 O O . PRO A 1 105 ? -0.588 -16.369 3.958 1.00 45.22 105 PRO A O 1
ATOM 851 N N . ALA A 1 106 ? 0.380 -14.633 5.034 1.00 58.06 106 ALA A N 1
ATOM 852 C CA . ALA A 1 106 ? 1.383 -15.438 5.725 1.00 58.06 106 ALA A CA 1
ATOM 853 C C . ALA A 1 106 ? 0.672 -16.281 6.803 1.00 58.06 106 ALA A C 1
ATOM 855 O O . ALA A 1 106 ? -0.120 -15.739 7.575 1.00 58.06 106 ALA A O 1
ATOM 856 N N . ILE A 1 107 ? 0.888 -17.602 6.770 1.00 50.97 107 ILE A N 1
ATOM 857 C CA . ILE A 1 107 ? 0.298 -18.600 7.684 1.00 50.97 107 ILE A CA 1
ATOM 858 C C . ILE A 1 107 ? 1.140 -18.689 8.953 1.00 50.97 107 ILE A C 1
ATOM 860 O O . ILE A 1 107 ? 2.380 -18.765 8.801 1.00 50.97 107 ILE A O 1
#